Protein AF-A0A3N5ZX86-F1 (afdb_monomer)

Solvent-accessible surface area (backbone atoms only — not comparable to full-atom values): 5770 Å² total; per-residue (Å²): 136,79,82,59,66,66,60,50,52,55,55,63,56,44,26,65,75,67,64,26,41,78,76,46,76,50,85,40,101,46,11,29,35,36,32,34,26,35,82,96,43,70,58,44,20,36,45,34,32,34,24,65,89,76,75,44,76,42,75,55,76,56,82,93,72,88,44,89,48,38,41,36,79,84,49,47,65,57,52,38,58,77,68,43,46,62,61,45,13,58,46,32,85,76,64,72,84,85,130

Mean predicted aligned error: 5.3 Å

Nearest PDB structures (foldseek):
  6fhp-assembly2_B  TM=5.848E-01  e=2.079E+00  Streptomyces mobaraensis
  2xgn-assembly2_B  TM=4.724E-01  e=1.437E+00  Streptomyces clavuligerus
  2xft-assembly1_A  TM=4.697E-01  e=1.955E+00  Streptomyces clavuligerus
  2xft-assembly2_B  TM=4.700E-01  e=2.211E+00  Streptomyces clavuligerus
  2zf4-assembly3_F  TM=4.083E-01  e=9.107E+00  Chromobacterium violaceum

Radius of gyration: 12.87 Å; Cα contacts (8 Å, |Δi|>4): 154; chains: 1; bounding box: 31×28×38 Å

pLDDT: mean 86.69, std 11.05, range [41.19, 96.75]

Secondary structure (DSSP, 8-state):
----HHHHHHHHHHHHHTT-EEEEEEEETTEEEEEEE-TT-TT-BEEEEEETTTTEEEEPP-TTS--SS-B-TTTHHHHHHHTTHHHHHHSGGG-----

Sequence (99 aa):
MGRDTATDRIVFGFAPYAEARIAKWVQFPRGVLLFLMVPGDAESGCFYVLDRARGIFYMLDIPEDGRWGGYRLDECDGLTQAFALKQMAEKPRRLRAMA

Structure (mmCIF, N/CA/C/O backbone):
data_AF-A0A3N5ZX86-F1
#
_entry.id   AF-A0A3N5ZX86-F1
#
loop_
_atom_site.group_PDB
_atom_site.id
_atom_site.type_symbol
_atom_site.label_atom_id
_atom_site.label_alt_id
_atom_site.label_comp_id
_atom_site.label_asym_id
_atom_site.label_entity_id
_atom_site.label_seq_id
_atom_site.pdbx_PDB_ins_code
_atom_site.Cartn_x
_atom_site.Cartn_y
_atom_site.Cartn_z
_atom_site.occupancy
_atom_site.B_iso_or_equiv
_atom_site.auth_seq_id
_atom_site.auth_comp_id
_atom_site.auth_asym_id
_atom_site.auth_atom_id
_atom_site.pdbx_PDB_model_num
ATOM 1 N N . MET A 1 1 ? 6.542 1.733 21.480 1.00 41.19 1 MET A N 1
ATOM 2 C CA . MET A 1 1 ? 5.711 1.578 20.267 1.00 41.19 1 MET A CA 1
ATOM 3 C C . MET A 1 1 ? 5.557 0.082 20.028 1.00 41.19 1 MET A C 1
ATOM 5 O O . MET A 1 1 ? 6.508 -0.555 19.601 1.00 41.19 1 MET A O 1
ATOM 9 N N . GLY A 1 2 ? 4.458 -0.509 20.505 1.00 49.78 2 GLY A N 1
ATOM 10 C CA . GLY A 1 2 ? 4.262 -1.962 20.462 1.00 49.78 2 GLY A CA 1
ATOM 11 C C . GLY A 1 2 ? 3.980 -2.426 19.036 1.00 49.78 2 GLY A C 1
ATOM 12 O O . GLY A 1 2 ? 3.196 -1.785 18.342 1.00 49.78 2 GLY A O 1
ATOM 13 N N . ARG A 1 3 ? 4.633 -3.507 18.595 1.00 58.50 3 ARG A N 1
ATOM 14 C CA . ARG A 1 3 ? 4.284 -4.205 17.349 1.00 58.50 3 ARG A CA 1
ATOM 15 C C . ARG A 1 3 ? 2.810 -4.612 17.419 1.00 58.50 3 ARG A C 1
ATOM 17 O O . ARG A 1 3 ? 2.425 -5.326 18.343 1.00 58.50 3 ARG A O 1
ATOM 24 N N . ASP A 1 4 ? 2.002 -4.149 16.473 1.00 70.38 4 ASP A N 1
ATOM 25 C CA . ASP A 1 4 ? 0.606 -4.563 16.337 1.00 70.38 4 ASP A CA 1
ATOM 26 C C . ASP A 1 4 ? 0.557 -5.934 15.649 1.00 70.38 4 ASP A C 1
ATOM 28 O O . ASP A 1 4 ? 0.426 -6.058 14.433 1.00 70.38 4 ASP A O 1
ATOM 32 N N . THR A 1 5 ? 0.699 -6.985 16.455 1.00 73.69 5 THR A N 1
ATOM 33 C CA . THR A 1 5 ? 0.775 -8.378 15.996 1.00 73.69 5 THR A CA 1
ATOM 34 C C . THR A 1 5 ? -0.488 -8.856 15.277 1.00 73.69 5 THR A C 1
ATOM 36 O O . THR A 1 5 ? -0.416 -9.811 14.501 1.00 73.69 5 THR A O 1
ATOM 39 N N . ALA A 1 6 ? -1.638 -8.215 15.503 1.00 73.88 6 ALA A N 1
ATOM 40 C CA . ALA A 1 6 ? -2.874 -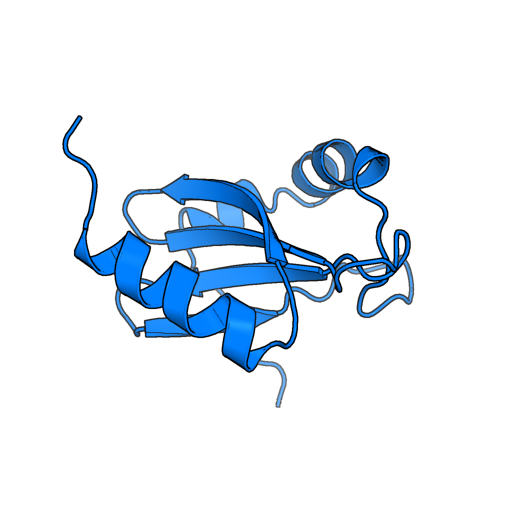8.523 14.793 1.00 73.88 6 ALA A CA 1
ATOM 41 C C . ALA A 1 6 ? -2.849 -7.949 13.370 1.00 73.88 6 ALA A C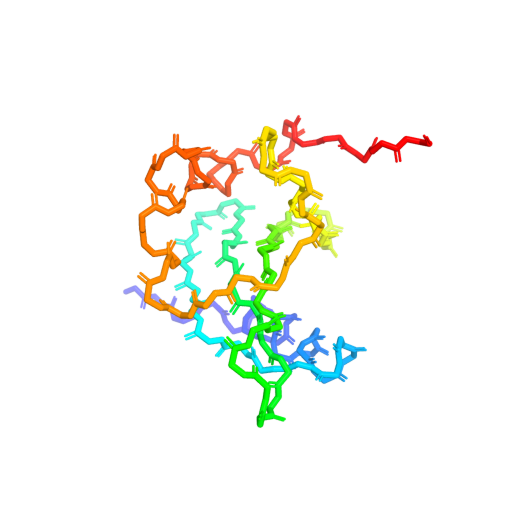 1
ATOM 43 O O . ALA A 1 6 ? -3.161 -8.667 12.418 1.00 73.88 6 ALA A O 1
ATOM 44 N N . THR A 1 7 ? -2.411 -6.695 13.213 1.00 73.75 7 THR A N 1
ATOM 45 C CA . THR A 1 7 ? -2.202 -6.097 11.887 1.00 73.75 7 THR A CA 1
ATOM 46 C C . THR A 1 7 ? -1.182 -6.892 11.080 1.00 73.75 7 THR A C 1
ATOM 48 O O . THR A 1 7 ? -1.441 -7.195 9.916 1.00 73.75 7 THR A O 1
ATOM 51 N N . ASP A 1 8 ? -0.056 -7.262 11.693 1.00 77.88 8 ASP A N 1
ATOM 52 C CA . ASP A 1 8 ? 0.994 -8.031 11.025 1.00 77.88 8 ASP A CA 1
ATOM 53 C C . ASP A 1 8 ? 0.417 -9.332 10.440 1.00 77.88 8 ASP A C 1
ATOM 55 O O . ASP A 1 8 ? 0.621 -9.625 9.266 1.00 77.88 8 ASP A O 1
ATOM 59 N N . ARG A 1 9 ? -0.391 -10.078 11.208 1.00 78.69 9 ARG A N 1
ATOM 60 C CA . ARG A 1 9 ? -1.030 -11.317 10.725 1.00 78.69 9 ARG A CA 1
ATOM 61 C C . ARG A 1 9 ? -1.939 -11.095 9.519 1.00 78.69 9 ARG A C 1
ATOM 63 O O . ARG A 1 9 ? -1.898 -11.889 8.586 1.00 78.69 9 ARG A O 1
ATOM 70 N N . ILE A 1 10 ? -2.748 -10.038 9.532 1.00 78.62 10 ILE A N 1
ATOM 71 C CA . ILE A 1 10 ? -3.676 -9.728 8.434 1.00 78.62 10 ILE A CA 1
ATOM 72 C C . ILE A 1 10 ? -2.895 -9.344 7.173 1.00 78.62 10 ILE A C 1
ATOM 74 O O . ILE A 1 10 ? -3.167 -9.845 6.086 1.00 78.62 10 ILE A O 1
ATOM 78 N N . VAL A 1 11 ? -1.885 -8.489 7.327 1.00 77.25 11 VAL A N 1
ATOM 79 C CA . VAL A 1 11 ? -1.048 -8.008 6.226 1.00 77.25 11 VAL A CA 1
ATOM 80 C C . VAL A 1 11 ? -0.212 -9.144 5.622 1.00 77.25 11 VAL A C 1
ATOM 82 O O . VAL A 1 11 ? -0.196 -9.310 4.403 1.00 77.25 11 VAL A O 1
ATOM 85 N N . PHE A 1 12 ? 0.429 -9.972 6.452 1.00 78.00 12 PHE A N 1
ATOM 86 C CA . PHE A 1 12 ? 1.222 -11.110 5.980 1.00 78.00 12 PHE A CA 1
ATOM 87 C C . PHE A 1 12 ? 0.373 -12.270 5.455 1.00 78.00 12 PHE A C 1
ATOM 89 O O . PHE A 1 12 ? 0.861 -13.028 4.626 1.00 78.00 12 PHE A O 1
ATOM 96 N N . GLY A 1 13 ? -0.883 -12.406 5.888 1.00 79.94 13 GLY A N 1
ATOM 97 C CA . GLY A 1 13 ? -1.827 -13.357 5.295 1.00 79.94 13 GLY A CA 1
ATOM 98 C C . GLY A 1 13 ? -2.326 -12.920 3.915 1.00 79.94 13 GLY A C 1
ATOM 99 O O . GLY A 1 13 ? -2.582 -13.762 3.059 1.00 79.94 13 GLY A O 1
ATOM 100 N N . PHE A 1 14 ? -2.428 -11.609 3.677 1.00 79.88 14 PHE A N 1
ATOM 101 C CA . PHE A 1 14 ? -2.928 -11.069 2.414 1.00 79.88 14 PHE A CA 1
ATOM 102 C C . PHE A 1 14 ? -1.926 -11.186 1.260 1.00 79.88 14 PHE A C 1
ATOM 104 O O . PHE A 1 14 ? -2.318 -11.511 0.145 1.00 79.88 14 PHE A O 1
ATOM 111 N N . ALA A 1 15 ? -0.634 -10.959 1.511 1.00 80.12 15 ALA A N 1
ATOM 112 C CA . ALA A 1 15 ? 0.385 -10.995 0.457 1.00 80.12 15 ALA A CA 1
ATOM 113 C C . ALA A 1 15 ? 0.423 -12.327 -0.333 1.00 80.12 15 ALA A C 1
ATOM 115 O O . ALA A 1 15 ? 0.312 -12.277 -1.557 1.00 80.12 15 ALA A O 1
ATOM 116 N N . PRO A 1 16 ? 0.480 -13.509 0.317 1.00 78.50 16 PRO A N 1
ATOM 117 C CA . PRO A 1 16 ? 0.417 -14.795 -0.378 1.00 78.50 16 PRO A CA 1
ATOM 118 C C . PRO A 1 16 ? -0.893 -15.014 -1.140 1.00 78.50 16 PRO A C 1
ATOM 120 O O . PRO A 1 16 ? -0.868 -15.599 -2.215 1.00 78.50 16 PRO A O 1
ATOM 123 N N . TYR A 1 17 ? -2.025 -14.534 -0.609 1.00 78.38 17 TYR A N 1
ATOM 124 C CA . TYR A 1 17 ? -3.319 -14.603 -1.297 1.00 78.38 17 TYR A CA 1
ATOM 125 C C . TYR A 1 17 ? -3.330 -13.770 -2.587 1.00 78.38 17 TYR A C 1
ATOM 127 O O . TYR A 1 17 ? -3.934 -14.170 -3.574 1.00 78.38 17 TYR A O 1
ATOM 135 N N . ALA A 1 18 ? -2.637 -12.631 -2.589 1.00 78.00 18 ALA A N 1
ATOM 136 C CA . ALA A 1 18 ? -2.477 -11.770 -3.756 1.00 78.00 18 ALA A CA 1
ATOM 137 C C . ALA A 1 18 ? -1.323 -12.201 -4.687 1.00 78.00 18 ALA A C 1
ATOM 139 O O . ALA A 1 18 ? -0.950 -11.427 -5.564 1.00 78.00 18 ALA A O 1
ATOM 140 N N . GLU A 1 19 ? -0.713 -13.375 -4.458 1.00 84.56 19 GLU A N 1
ATOM 141 C CA . GLU A 1 19 ? 0.486 -13.861 -5.167 1.00 84.56 19 GLU A CA 1
ATOM 142 C C . GLU A 1 19 ? 1.638 -12.831 -5.203 1.00 84.56 19 GLU A C 1
ATOM 144 O O . GLU A 1 19 ? 2.469 -12.795 -6.111 1.00 84.56 19 GLU A O 1
ATOM 149 N N . ALA A 1 20 ? 1.710 -11.981 -4.176 1.00 89.81 20 ALA A N 1
ATOM 150 C CA . ALA A 1 20 ? 2.594 -10.827 -4.123 1.00 89.81 20 ALA A CA 1
ATOM 151 C C . ALA A 1 20 ? 3.425 -10.792 -2.831 1.00 89.81 20 ALA A C 1
ATOM 153 O O . ALA A 1 20 ? 3.132 -11.438 -1.826 1.00 89.81 20 ALA A O 1
ATOM 154 N N . ARG A 1 21 ? 4.483 -9.977 -2.833 1.00 91.75 21 ARG A N 1
ATOM 155 C CA . ARG A 1 21 ? 5.256 -9.601 -1.643 1.00 91.75 21 ARG A CA 1
ATOM 156 C C . ARG A 1 21 ? 4.954 -8.162 -1.245 1.00 91.75 21 ARG A C 1
ATOM 158 O O . ARG A 1 21 ? 4.760 -7.301 -2.100 1.00 91.75 21 ARG A O 1
ATOM 165 N N . ILE A 1 22 ? 5.008 -7.876 0.053 1.00 93.12 22 ILE A N 1
ATOM 166 C CA . ILE A 1 22 ? 4.961 -6.499 0.561 1.00 93.12 22 ILE A CA 1
ATOM 167 C C . ILE A 1 22 ? 6.315 -5.849 0.285 1.00 93.12 22 ILE A C 1
ATOM 169 O O . ILE A 1 22 ? 7.314 -6.192 0.916 1.00 93.12 22 ILE A O 1
ATOM 173 N N . ALA A 1 23 ? 6.357 -4.926 -0.671 1.00 94.06 23 ALA A N 1
ATOM 174 C CA . ALA A 1 23 ? 7.568 -4.192 -1.014 1.00 94.06 23 ALA A CA 1
ATOM 175 C C . ALA A 1 23 ? 7.759 -2.962 -0.113 1.00 94.06 23 ALA A C 1
ATOM 177 O O . ALA A 1 23 ? 8.882 -2.682 0.305 1.00 94.06 23 ALA A O 1
ATOM 178 N N . LYS A 1 24 ? 6.670 -2.265 0.243 1.00 94.75 24 LYS A N 1
ATOM 179 C CA . LYS A 1 24 ? 6.654 -1.192 1.252 1.00 94.75 24 LYS A CA 1
ATOM 180 C C . LYS A 1 24 ? 5.342 -1.199 2.030 1.00 94.75 24 LYS A C 1
ATOM 182 O O . LYS A 1 24 ? 4.303 -1.616 1.520 1.00 94.75 24 LYS A O 1
ATOM 187 N N . TRP A 1 25 ? 5.385 -0.688 3.257 1.00 94.69 25 TRP A N 1
ATOM 188 C CA . TRP A 1 25 ? 4.182 -0.425 4.038 1.00 94.69 25 TRP A CA 1
ATOM 189 C C . TRP A 1 25 ? 4.374 0.698 5.049 1.00 94.69 25 TRP A C 1
ATOM 191 O O . TRP A 1 25 ? 5.479 0.934 5.539 1.00 94.69 25 TRP A O 1
ATOM 201 N N . VAL A 1 26 ? 3.278 1.382 5.368 1.00 93.62 26 VAL A N 1
ATOM 202 C CA . VAL A 1 26 ? 3.228 2.425 6.394 1.00 93.62 26 VAL A CA 1
ATOM 203 C C . VAL A 1 26 ? 1.986 2.206 7.245 1.00 93.62 26 VAL A C 1
ATOM 205 O O . VAL A 1 26 ? 0.874 2.088 6.728 1.00 93.62 26 VAL A O 1
ATOM 208 N N . GLN A 1 27 ? 2.179 2.151 8.560 1.00 94.31 27 GLN A N 1
ATOM 209 C CA . GLN A 1 27 ? 1.102 1.913 9.512 1.00 94.31 27 GLN A CA 1
ATOM 210 C C . GLN A 1 27 ? 0.559 3.226 10.080 1.00 94.31 27 GLN A C 1
ATOM 212 O O . GLN A 1 27 ? 1.318 4.079 10.536 1.00 94.31 27 GLN A O 1
ATOM 217 N N . PHE A 1 28 ? -0.766 3.333 10.130 1.00 93.94 28 PHE A N 1
ATOM 218 C CA . PHE A 1 28 ? -1.506 4.410 10.780 1.00 93.94 28 PHE A CA 1
ATOM 219 C C . PHE A 1 28 ? -2.479 3.818 11.801 1.00 93.94 28 PHE A C 1
ATOM 221 O O . PHE A 1 28 ? -2.879 2.665 11.659 1.00 93.94 28 PHE A O 1
ATOM 228 N N . PRO A 1 29 ? -2.946 4.579 12.809 1.00 93.56 29 PRO A N 1
ATOM 229 C CA . PRO A 1 29 ? -3.841 4.035 13.832 1.00 93.56 29 PRO A CA 1
ATOM 230 C C . PRO A 1 29 ? -5.088 3.332 13.272 1.00 93.56 29 PRO A C 1
ATOM 232 O O . PRO A 1 29 ? -5.524 2.326 13.824 1.00 93.56 29 PRO A O 1
ATOM 235 N N . ARG A 1 30 ? -5.650 3.839 12.165 1.00 93.44 30 ARG A N 1
ATOM 236 C CA . ARG A 1 30 ? -6.894 3.327 11.566 1.00 93.44 30 ARG A CA 1
ATOM 237 C C . ARG A 1 30 ? -6.693 2.439 10.340 1.00 93.44 30 ARG A C 1
ATOM 239 O O . ARG A 1 30 ? -7.646 1.780 9.935 1.00 93.44 30 ARG A O 1
ATOM 246 N N . GLY A 1 31 ? -5.500 2.410 9.756 1.00 95.19 31 GLY A N 1
ATOM 247 C CA . GLY A 1 31 ? -5.277 1.730 8.488 1.00 95.19 31 GLY A CA 1
ATOM 248 C C . GLY A 1 31 ? -3.812 1.492 8.168 1.00 95.19 31 GLY A C 1
ATOM 249 O O . GLY A 1 31 ? -2.917 1.928 8.888 1.00 95.19 31 GLY A O 1
ATOM 250 N N . VAL A 1 32 ? -3.568 0.772 7.081 1.00 95.69 32 VAL A N 1
ATOM 251 C CA . VAL A 1 32 ? -2.216 0.480 6.592 1.00 95.69 32 VAL A CA 1
ATOM 252 C C . VAL A 1 32 ? -2.169 0.779 5.107 1.00 95.69 32 VAL A C 1
ATOM 254 O O . VAL A 1 32 ? -3.012 0.276 4.371 1.00 95.69 32 VAL A O 1
ATOM 257 N N . LEU A 1 33 ? -1.195 1.582 4.681 1.00 96.75 33 LEU A N 1
ATOM 258 C CA . LEU A 1 33 ? -0.853 1.728 3.269 1.00 96.75 33 LEU A CA 1
ATOM 259 C C . LEU A 1 33 ? 0.150 0.636 2.906 1.00 96.75 33 LEU A C 1
ATOM 261 O O . LEU A 1 3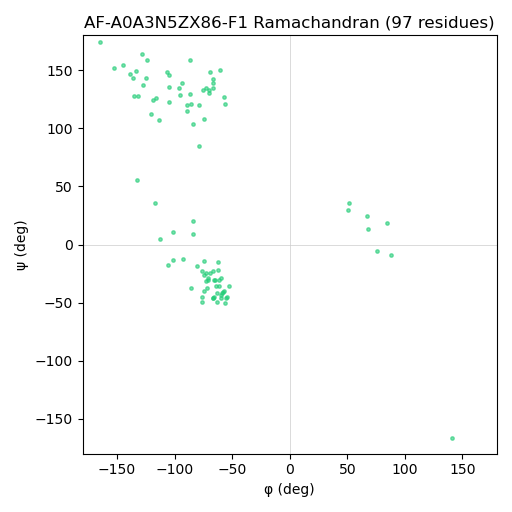3 ? 1.158 0.478 3.596 1.00 96.75 33 LEU A O 1
ATOM 265 N N . LEU A 1 34 ? -0.118 -0.088 1.829 1.00 96.06 34 LEU A N 1
ATOM 266 C CA . LEU A 1 34 ? 0.699 -1.182 1.325 1.00 96.06 34 LEU A CA 1
ATOM 267 C C . LEU A 1 34 ? 1.068 -0.914 -0.129 1.00 96.06 34 LEU A C 1
ATOM 269 O O . LEU A 1 34 ? 0.246 -0.431 -0.903 1.00 96.06 34 LEU A O 1
ATOM 273 N N . PHE A 1 35 ? 2.287 -1.291 -0.487 1.00 96.12 35 PHE A N 1
ATOM 274 C CA . PHE A 1 35 ? 2.733 -1.422 -1.864 1.00 96.12 35 PHE A CA 1
ATOM 275 C C . PHE A 1 35 ? 3.168 -2.871 -2.076 1.00 96.12 35 PHE A C 1
ATOM 277 O O . PHE A 1 35 ? 4.129 -3.333 -1.446 1.00 96.12 35 PHE A O 1
ATOM 284 N N . LEU A 1 36 ? 2.414 -3.598 -2.896 1.00 94.81 36 LEU A N 1
ATOM 285 C CA . LEU A 1 36 ? 2.631 -5.013 -3.184 1.00 94.81 36 LEU A CA 1
ATOM 286 C C . LEU A 1 36 ? 3.233 -5.179 -4.577 1.00 94.81 36 LEU A C 1
ATOM 288 O O . LEU A 1 36 ? 2.901 -4.408 -5.467 1.00 94.81 36 LEU A O 1
ATOM 292 N N . MET A 1 37 ? 4.096 -6.177 -4.760 1.00 95.06 37 MET A N 1
ATOM 293 C CA . MET A 1 37 ? 4.690 -6.524 -6.058 1.00 95.06 37 MET A CA 1
ATOM 294 C C . MET A 1 37 ? 4.735 -8.041 -6.237 1.00 95.06 37 MET A C 1
ATOM 296 O O . MET A 1 37 ? 4.991 -8.756 -5.267 1.00 95.06 37 MET A O 1
ATOM 300 N N . VAL A 1 38 ? 4.578 -8.537 -7.459 1.00 92.56 38 VAL A N 1
ATOM 301 C CA . VAL A 1 38 ? 4.821 -9.947 -7.791 1.00 92.56 38 VAL A CA 1
ATOM 302 C C . VAL A 1 38 ? 6.334 -10.227 -7.727 1.00 92.56 38 VAL A C 1
ATOM 304 O O . VAL A 1 38 ? 7.137 -9.461 -8.270 1.00 92.56 38 VAL A O 1
ATOM 307 N N . PRO A 1 39 ? 6.790 -11.284 -7.029 1.00 90.31 39 PRO A N 1
ATOM 308 C CA . PRO A 1 39 ? 8.204 -11.647 -7.009 1.00 90.31 39 PRO A CA 1
ATOM 309 C C . PRO A 1 39 ? 8.755 -11.899 -8.420 1.00 90.31 39 PRO A C 1
ATOM 311 O O . PRO A 1 39 ? 8.225 -12.716 -9.161 1.00 90.31 39 PRO A O 1
ATOM 314 N N . GLY A 1 40 ? 9.848 -11.219 -8.774 1.00 91.25 40 GLY A N 1
ATOM 315 C CA . GLY A 1 40 ? 10.482 -11.346 -10.092 1.00 91.25 40 GLY A CA 1
ATOM 316 C C . GLY A 1 40 ? 9.935 -10.402 -11.167 1.00 91.25 40 GLY A C 1
ATOM 317 O O . GLY A 1 40 ? 10.575 -10.270 -12.205 1.00 91.25 40 GLY A O 1
ATOM 318 N N . ASP A 1 41 ? 8.838 -9.691 -10.902 1.00 93.00 41 ASP A N 1
ATOM 319 C CA . ASP A 1 41 ? 8.267 -8.705 -11.820 1.00 93.00 41 ASP A CA 1
ATOM 320 C C . ASP A 1 41 ? 8.387 -7.290 -11.232 1.00 93.00 41 ASP A C 1
ATOM 322 O O . ASP A 1 41 ? 7.705 -6.918 -10.273 1.00 93.00 41 ASP A O 1
ATOM 326 N N . ALA A 1 42 ? 9.301 -6.496 -11.792 1.00 91.94 42 ALA A N 1
ATOM 327 C CA . ALA A 1 42 ? 9.589 -5.142 -11.326 1.00 91.94 42 ALA A CA 1
ATOM 328 C C . ALA A 1 42 ? 8.504 -4.115 -11.697 1.00 91.94 42 ALA A C 1
ATOM 330 O O . ALA A 1 42 ? 8.494 -3.030 -11.115 1.00 91.94 42 ALA A O 1
ATOM 331 N N . GLU A 1 43 ? 7.601 -4.452 -12.617 1.00 92.50 43 GLU A N 1
ATOM 332 C CA . GLU A 1 43 ? 6.561 -3.571 -13.160 1.00 92.50 43 GLU A CA 1
ATOM 333 C C . GLU A 1 43 ? 5.170 -4.113 -12.822 1.00 92.50 43 GLU A C 1
ATOM 335 O O . GLU A 1 43 ? 4.231 -3.991 -13.600 1.00 92.50 43 GLU A O 1
ATOM 340 N N . SER A 1 44 ? 5.045 -4.712 -11.634 1.00 92.62 44 SER A N 1
ATOM 341 C CA . SER A 1 44 ? 3.816 -5.320 -11.105 1.00 92.62 44 SER A CA 1
ATOM 342 C C . SER A 1 44 ? 3.238 -4.584 -9.893 1.00 92.62 44 SER A C 1
ATOM 344 O O . SER A 1 44 ? 2.301 -5.065 -9.257 1.00 92.62 44 SER A O 1
ATOM 346 N N . GLY A 1 45 ? 3.818 -3.444 -9.509 1.0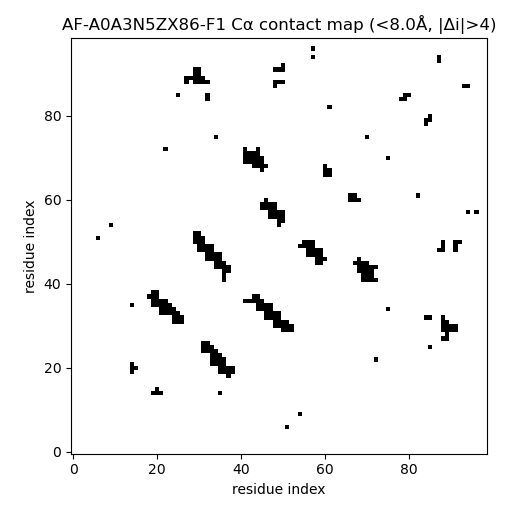0 94.69 45 GLY A N 1
ATOM 347 C CA . GLY A 1 45 ? 3.491 -2.795 -8.248 1.00 94.69 45 GLY A CA 1
ATOM 348 C C . GLY A 1 45 ? 2.064 -2.264 -8.184 1.00 94.69 45 GLY A C 1
ATOM 349 O O . GLY A 1 45 ? 1.611 -1.580 -9.100 1.00 94.69 45 GLY A O 1
ATOM 350 N N . CYS A 1 46 ? 1.385 -2.523 -7.067 1.00 94.31 46 CYS A N 1
ATOM 351 C CA . CYS A 1 46 ? 0.026 -2.058 -6.795 1.00 94.31 46 CYS A CA 1
ATOM 352 C C . CYS A 1 46 ? -0.106 -1.518 -5.367 1.00 94.31 46 CYS A C 1
ATOM 354 O O . CYS A 1 46 ? 0.468 -2.063 -4.417 1.00 94.31 46 CYS A O 1
ATOM 356 N N . PHE A 1 47 ? -0.911 -0.466 -5.204 1.00 94.69 47 PHE A N 1
ATOM 357 C CA . PHE A 1 47 ? -1.201 0.125 -3.901 1.00 94.69 47 PHE A CA 1
ATOM 358 C C . PHE A 1 47 ? -2.474 -0.443 -3.287 1.00 94.69 47 PHE A C 1
ATOM 360 O O . PHE A 1 47 ? -3.497 -0.589 -3.954 1.00 94.69 47 PHE A O 1
ATOM 367 N N . TYR A 1 48 ? -2.422 -0.688 -1.980 1.00 94.75 48 TYR A N 1
ATOM 368 C CA . TYR A 1 48 ? -3.571 -1.122 -1.198 1.00 94.75 48 TYR A CA 1
ATOM 369 C C . TYR A 1 48 ? -3.696 -0.328 0.098 1.00 94.75 48 TYR A C 1
ATOM 371 O O . TYR A 1 48 ? -2.699 0.066 0.707 1.00 94.75 48 TYR A O 1
ATOM 379 N N . VAL A 1 49 ? -4.930 -0.158 0.566 1.00 95.44 49 VAL A N 1
ATOM 380 C CA . VAL A 1 49 ? -5.234 0.331 1.912 1.00 95.44 49 VAL A CA 1
ATOM 381 C C . VAL A 1 49 ? -6.020 -0.719 2.676 1.00 95.44 49 VAL A C 1
ATOM 383 O O . VAL A 1 49 ? -7.102 -1.120 2.258 1.00 95.44 49 VAL A O 1
ATOM 386 N N . LEU A 1 50 ? -5.505 -1.116 3.837 1.00 94.62 50 LEU A N 1
ATOM 387 C CA . LEU A 1 50 ? -6.258 -1.885 4.823 1.00 94.62 50 LEU A CA 1
ATOM 388 C C . LEU A 1 50 ? -7.052 -0.931 5.722 1.00 94.62 50 LEU A C 1
ATOM 390 O O . LEU A 1 50 ? -6.457 -0.117 6.430 1.00 94.62 50 LEU A O 1
ATOM 394 N N . ASP A 1 51 ? -8.379 -1.067 5.758 1.00 93.50 51 ASP A N 1
ATOM 395 C CA . ASP A 1 51 ? -9.214 -0.518 6.834 1.00 93.50 51 ASP A CA 1
ATOM 396 C C . ASP A 1 51 ? -9.220 -1.500 8.009 1.00 93.50 51 ASP A C 1
ATOM 398 O O . ASP A 1 51 ? -9.924 -2.512 7.980 1.00 93.50 51 ASP A O 1
ATOM 402 N N . ARG A 1 52 ? -8.463 -1.193 9.070 1.00 90.38 52 ARG A N 1
ATOM 403 C CA . ARG A 1 52 ? -8.344 -2.072 10.248 1.00 90.38 52 ARG A CA 1
ATOM 404 C C . ARG A 1 52 ? -9.673 -2.303 10.954 1.00 90.38 52 ARG A C 1
ATOM 406 O O . ARG A 1 52 ? -9.865 -3.353 11.551 1.00 90.38 52 ARG A O 1
ATOM 413 N N . ALA A 1 53 ? -10.584 -1.331 10.907 1.00 89.50 53 ALA A N 1
ATOM 414 C CA . ALA A 1 53 ? -11.863 -1.459 11.593 1.00 89.50 53 ALA A CA 1
ATOM 415 C C . ALA A 1 53 ? -12.815 -2.420 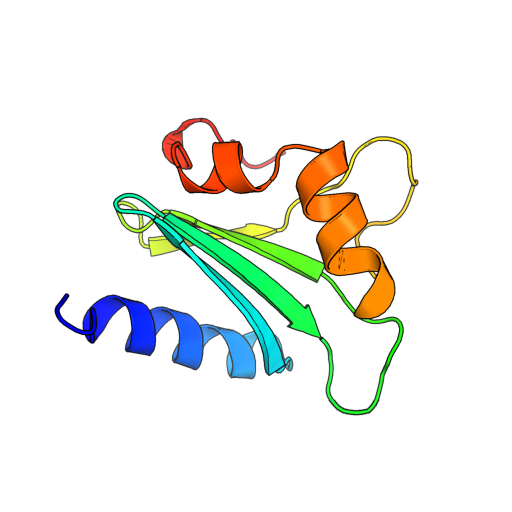10.875 1.00 89.50 53 ALA A C 1
ATOM 417 O O . ALA A 1 53 ? -13.710 -2.965 11.513 1.00 89.50 53 ALA A O 1
ATOM 418 N N . ARG A 1 54 ? -12.650 -2.590 9.558 1.00 88.38 54 ARG A N 1
ATOM 419 C CA . ARG A 1 54 ? -13.484 -3.478 8.737 1.00 88.38 54 ARG A CA 1
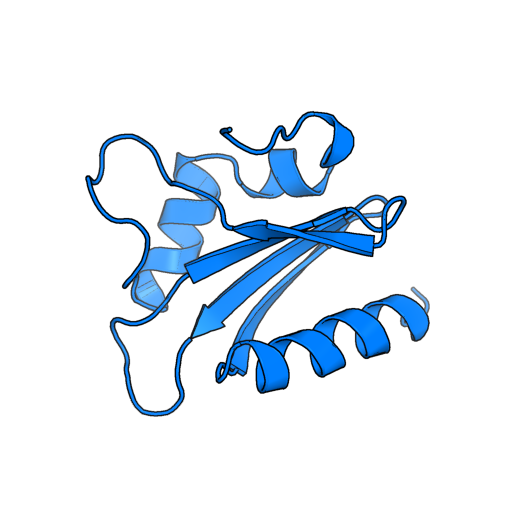ATOM 420 C C . ARG A 1 54 ? -12.772 -4.769 8.333 1.00 88.38 54 ARG A C 1
ATOM 422 O O . ARG A 1 54 ? -13.444 -5.704 7.922 1.00 88.38 54 ARG A O 1
ATOM 429 N N . GLY A 1 55 ? -11.442 -4.816 8.421 1.00 89.00 55 GLY A N 1
ATOM 430 C CA . GLY A 1 55 ? -10.639 -5.921 7.893 1.00 89.00 55 GLY A CA 1
ATOM 431 C C . GLY A 1 55 ? -10.674 -6.012 6.363 1.00 89.00 55 GLY A C 1
ATOM 432 O O . GLY A 1 55 ? -10.483 -7.093 5.820 1.00 89.00 55 GLY A O 1
ATOM 433 N N . ILE A 1 56 ? -10.956 -4.901 5.672 1.00 89.75 56 ILE A N 1
ATOM 434 C CA . ILE A 1 56 ? -11.113 -4.850 4.210 1.00 89.75 56 ILE A CA 1
ATOM 435 C C . ILE A 1 56 ? -9.879 -4.207 3.587 1.00 89.75 56 ILE A C 1
ATOM 437 O O . ILE A 1 56 ? -9.428 -3.154 4.047 1.00 89.75 56 ILE A O 1
ATOM 441 N N . PHE A 1 57 ? -9.383 -4.816 2.512 1.00 91.88 57 PHE A N 1
ATOM 442 C CA . PHE A 1 57 ? -8.371 -4.235 1.640 1.00 91.88 57 PHE A CA 1
ATOM 443 C C . PHE A 1 57 ? -9.040 -3.554 0.448 1.00 91.88 57 PHE A C 1
ATOM 445 O O . PHE A 1 57 ? -9.852 -4.163 -0.244 1.00 91.88 57 PHE A O 1
ATOM 452 N N . TYR A 1 58 ? -8.672 -2.303 0.199 1.00 92.12 58 TYR A N 1
ATOM 453 C CA . TYR A 1 58 ? -9.017 -1.582 -1.021 1.00 92.12 58 TYR A CA 1
ATOM 454 C C . TYR A 1 58 ? -7.772 -1.506 -1.892 1.00 92.12 58 TYR A C 1
ATOM 456 O O . TYR A 1 58 ? -6.756 -0.981 -1.438 1.00 92.12 58 TYR A O 1
ATOM 464 N N . MET A 1 59 ? -7.848 -2.011 -3.120 1.00 91.31 59 MET A N 1
ATOM 465 C CA . MET A 1 59 ? -6.873 -1.659 -4.150 1.00 91.31 59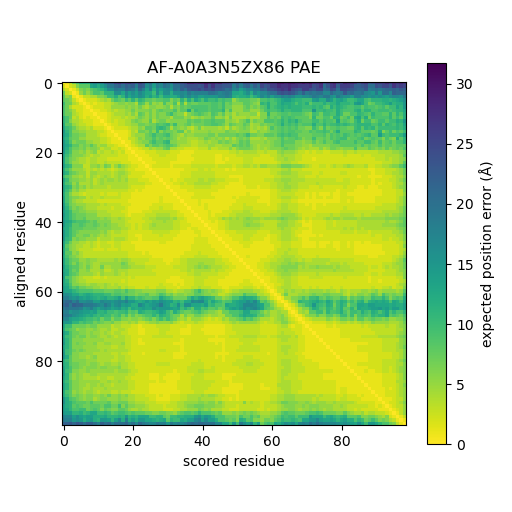 MET A CA 1
ATOM 466 C C . MET A 1 59 ? -7.112 -0.200 -4.538 1.00 91.31 59 MET A C 1
ATOM 468 O O . MET A 1 59 ? -8.263 0.205 -4.710 1.00 91.31 59 MET A O 1
ATOM 472 N N . LEU A 1 60 ? -6.051 0.598 -4.606 1.00 89.88 60 LEU A N 1
ATOM 473 C CA . LEU A 1 60 ? -6.168 1.995 -5.001 1.00 89.88 60 LEU A CA 1
ATOM 474 C C . LEU A 1 60 ? -6.027 2.105 -6.514 1.00 89.88 60 LEU A C 1
ATOM 476 O O . LEU A 1 60 ? -4.988 1.745 -7.063 1.00 89.88 60 LEU A O 1
ATOM 480 N N . ASP A 1 61 ? -7.067 2.631 -7.148 1.00 83.69 61 ASP A N 1
ATOM 481 C CA . ASP A 1 61 ? -6.992 3.164 -8.502 1.00 83.69 61 ASP A CA 1
ATOM 482 C C . ASP A 1 61 ? -6.368 4.563 -8.420 1.00 83.69 61 ASP A C 1
ATOM 484 O O . ASP A 1 61 ? -6.864 5.419 -7.677 1.00 83.69 61 ASP A O 1
ATOM 488 N N . ILE A 1 62 ? -5.233 4.762 -9.090 1.00 81.81 62 ILE A N 1
ATOM 489 C CA . ILE A 1 62 ? -4.561 6.059 -9.138 1.00 81.81 62 ILE A CA 1
ATOM 490 C C . ILE A 1 62 ? -5.138 6.803 -10.345 1.00 81.81 62 ILE A C 1
ATOM 492 O O . ILE A 1 62 ? -4.963 6.362 -11.477 1.00 81.81 62 ILE A O 1
ATOM 496 N N . PRO A 1 63 ? -5.856 7.920 -10.137 1.00 70.62 63 PRO A N 1
ATOM 497 C CA . PRO A 1 63 ? -6.452 8.642 -11.249 1.00 70.62 63 PRO A CA 1
ATOM 498 C C . PRO A 1 63 ? -5.384 9.139 -12.231 1.00 70.62 63 PRO A C 1
ATOM 500 O O . PRO A 1 63 ? -4.286 9.511 -11.828 1.00 70.62 63 PRO A O 1
ATOM 503 N N . GLU A 1 64 ? -5.765 9.244 -13.505 1.00 64.88 64 GLU A N 1
ATOM 504 C CA . GLU A 1 64 ? -5.037 9.978 -14.558 1.00 64.88 64 GLU A CA 1
ATOM 505 C C . GLU A 1 64 ? -3.775 9.318 -15.136 1.00 64.88 64 GLU A C 1
ATOM 507 O O . GLU A 1 64 ? -3.264 9.816 -16.139 1.00 64.88 64 GLU A O 1
ATOM 512 N N . ASP A 1 65 ? -3.312 8.178 -14.620 1.00 68.62 65 ASP A N 1
ATOM 513 C CA . ASP A 1 65 ? -2.239 7.411 -15.278 1.00 68.62 65 ASP A CA 1
ATOM 514 C C . ASP A 1 65 ? -2.754 6.316 -16.229 1.00 68.62 65 ASP A C 1
ATOM 516 O O . ASP A 1 65 ? -1.992 5.795 -17.046 1.00 68.62 65 ASP A O 1
ATOM 520 N N . GLY A 1 66 ? -4.054 5.999 -16.173 1.00 67.75 66 GLY A N 1
ATOM 521 C CA . GLY A 1 66 ? -4.684 4.958 -16.989 1.00 67.75 66 GLY A CA 1
ATOM 522 C C . GLY A 1 66 ? -4.235 3.538 -16.627 1.00 67.75 66 GLY A C 1
ATOM 523 O O . GLY A 1 66 ? -4.488 2.604 -17.393 1.00 67.75 66 GLY A O 1
ATOM 524 N N . ARG A 1 67 ? -3.561 3.365 -15.485 1.00 75.75 67 ARG A N 1
ATOM 525 C CA . ARG A 1 67 ? -2.952 2.118 -15.036 1.00 75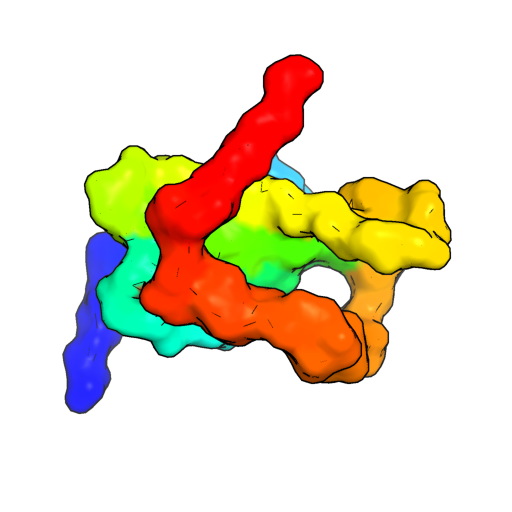.75 67 ARG A CA 1
ATOM 526 C C . ARG A 1 67 ? -3.623 1.650 -13.749 1.00 75.75 67 ARG A C 1
ATOM 528 O O . ARG A 1 67 ? -3.614 2.304 -12.718 1.00 75.75 67 ARG A O 1
ATOM 535 N N . TRP A 1 68 ? -4.096 0.411 -13.755 1.00 71.06 68 TRP A N 1
ATOM 536 C CA . TRP A 1 68 ? -4.632 -0.241 -12.553 1.00 71.06 68 TRP A CA 1
ATOM 537 C C . TRP A 1 68 ? -3.521 -0.877 -11.695 1.00 71.06 68 TRP A C 1
ATOM 539 O O . TRP A 1 68 ? -3.777 -1.790 -10.911 1.00 71.06 68 TRP A O 1
ATOM 549 N N . GLY A 1 69 ? -2.272 -0.432 -11.885 1.00 84.44 69 GLY A N 1
ATOM 550 C CA . GLY A 1 69 ? -1.075 -1.051 -11.333 1.00 84.44 69 GLY A CA 1
ATOM 551 C C . GLY A 1 69 ? 0.121 -1.053 -12.283 1.00 84.44 69 GLY A C 1
ATOM 552 O O . GLY A 1 69 ? 0.164 -0.387 -13.318 1.00 84.44 69 GLY A O 1
ATOM 553 N N . GLY A 1 70 ? 1.108 -1.856 -11.912 1.00 90.06 70 GLY A N 1
ATOM 554 C CA . GLY A 1 70 ? 2.353 -2.027 -12.643 1.00 90.06 70 GLY A CA 1
ATOM 555 C C . GLY A 1 70 ? 3.422 -0.978 -12.338 1.00 90.06 70 GLY A C 1
ATOM 556 O O . GLY A 1 70 ? 4.366 -0.773 -13.103 1.00 90.06 70 GLY A O 1
ATOM 557 N N . TYR A 1 71 ? 3.274 -0.292 -11.211 1.00 93.38 71 TYR A N 1
ATOM 558 C CA . TYR A 1 71 ? 4.241 0.694 -10.757 1.00 93.38 71 TYR A CA 1
ATOM 559 C C . TYR A 1 71 ? 5.540 0.022 -10.335 1.00 93.38 71 TYR A C 1
ATOM 561 O O . TYR A 1 71 ? 5.564 -1.083 -9.785 1.00 93.38 71 TYR A O 1
ATOM 569 N N . ARG A 1 72 ? 6.638 0.729 -10.534 1.00 94.31 72 ARG A N 1
ATOM 570 C CA . ARG A 1 72 ? 7.951 0.311 -10.077 1.00 94.31 72 ARG A CA 1
ATOM 571 C C . ARG A 1 72 ? 8.186 0.776 -8.645 1.00 94.31 72 ARG A C 1
ATOM 573 O O . ARG A 1 72 ? 7.559 1.701 -8.125 1.00 94.31 72 ARG A O 1
ATOM 580 N N . LEU A 1 73 ? 9.124 0.118 -7.969 1.00 95.44 73 LEU A N 1
ATOM 581 C CA . LEU A 1 73 ? 9.446 0.433 -6.576 1.00 95.44 73 LEU A CA 1
ATOM 582 C C . LEU A 1 73 ? 10.042 1.842 -6.396 1.00 95.44 73 LEU A C 1
ATOM 584 O O . LEU A 1 73 ? 9.849 2.454 -5.342 1.00 95.44 73 LEU A O 1
ATOM 588 N N . ASP A 1 74 ? 10.760 2.337 -7.404 1.00 96.00 74 ASP A N 1
ATOM 589 C CA . ASP A 1 74 ? 11.344 3.683 -7.450 1.00 96.00 74 ASP A CA 1
ATOM 590 C C . ASP A 1 74 ? 10.275 4.780 -7.628 1.00 96.00 74 ASP A C 1
ATOM 592 O O . ASP A 1 74 ? 10.427 5.870 -7.082 1.00 96.00 74 ASP A O 1
ATOM 596 N N . GLU A 1 75 ? 9.145 4.473 -8.270 1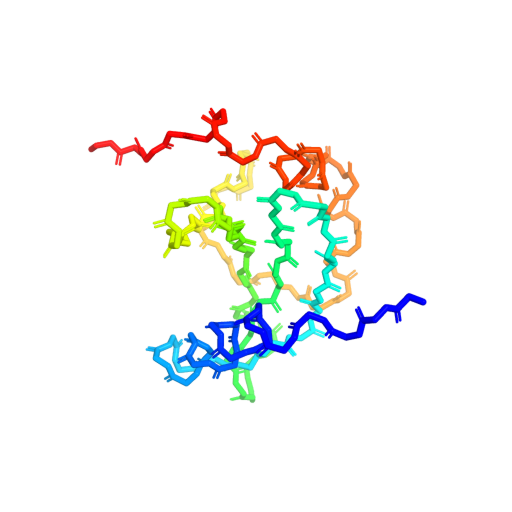.00 94.06 75 GLU A N 1
ATOM 597 C CA . GLU A 1 75 ? 7.991 5.378 -8.403 1.00 94.06 75 GLU A CA 1
ATOM 598 C C . GLU A 1 75 ? 7.159 5.484 -7.112 1.00 94.06 75 GLU A C 1
ATOM 600 O O . GLU A 1 75 ? 6.459 6.475 -6.888 1.00 94.06 75 GLU A O 1
ATOM 605 N N . CYS A 1 76 ? 7.244 4.480 -6.230 1.00 94.44 76 CYS A N 1
ATOM 606 C CA . CYS A 1 76 ? 6.338 4.325 -5.091 1.00 94.44 76 CYS A CA 1
ATOM 607 C C . CYS A 1 76 ? 6.267 5.562 -4.178 1.00 94.44 76 CYS A C 1
ATOM 609 O O . CYS A 1 76 ? 5.177 5.954 -3.753 1.00 94.44 76 CYS A O 1
ATOM 611 N N . ASP A 1 77 ? 7.407 6.168 -3.834 1.00 94.81 77 ASP A N 1
ATOM 612 C CA . ASP A 1 77 ? 7.422 7.310 -2.907 1.00 94.81 77 ASP A CA 1
ATOM 613 C C . ASP A 1 77 ? 6.850 8.572 -3.570 1.00 94.81 77 ASP A C 1
ATOM 615 O O . ASP A 1 77 ? 6.090 9.306 -2.932 1.00 94.81 77 ASP A O 1
ATOM 619 N N . GLY A 1 78 ? 7.143 8.767 -4.861 1.00 94.75 78 GLY A N 1
ATOM 620 C CA . GLY A 1 78 ? 6.605 9.860 -5.669 1.00 94.75 78 GLY A CA 1
ATOM 621 C C . GLY A 1 78 ? 5.086 9.777 -5.804 1.00 94.75 78 GLY A C 1
ATOM 622 O O . GLY A 1 78 ? 4.393 10.739 -5.480 1.00 94.75 78 GLY A O 1
ATOM 623 N N . LEU A 1 79 ? 4.556 8.605 -6.170 1.00 93.50 79 LEU A N 1
ATOM 624 C CA . LEU A 1 79 ? 3.111 8.361 -6.278 1.00 93.50 79 LEU A CA 1
ATOM 625 C C . LEU A 1 79 ? 2.405 8.509 -4.924 1.00 93.50 79 LEU A C 1
ATOM 627 O O . LEU A 1 79 ? 1.361 9.152 -4.816 1.00 93.50 79 LEU A O 1
ATOM 631 N N . THR A 1 80 ? 3.013 7.987 -3.853 1.00 94.00 80 THR A N 1
ATOM 632 C CA . THR A 1 80 ? 2.478 8.131 -2.491 1.00 94.00 80 THR A CA 1
ATOM 633 C C . THR A 1 80 ? 2.296 9.598 -2.101 1.00 94.00 80 THR A C 1
ATOM 635 O O . THR A 1 80 ? 1.315 9.942 -1.432 1.00 94.00 80 THR A O 1
ATOM 638 N N . GLN A 1 81 ? 3.243 10.457 -2.486 1.00 93.50 81 GLN A N 1
ATOM 639 C CA . GLN A 1 81 ? 3.184 11.887 -2.214 1.00 93.50 81 GLN A CA 1
ATOM 640 C C . GLN A 1 81 ? 2.203 12.608 -3.143 1.00 93.50 81 GLN A C 1
ATOM 642 O O . GLN A 1 81 ? 1.350 13.339 -2.643 1.00 93.50 81 GLN A O 1
ATOM 647 N N . ALA A 1 82 ? 2.304 12.382 -4.455 1.00 92.56 82 ALA A N 1
ATOM 648 C CA . ALA A 1 82 ? 1.509 13.061 -5.476 1.00 92.56 82 ALA A CA 1
ATOM 649 C C . ALA A 1 82 ? -0.001 12.878 -5.261 1.00 92.56 82 ALA A C 1
ATOM 651 O O . ALA A 1 82 ? -0.758 13.841 -5.338 1.00 92.56 82 ALA A O 1
ATOM 652 N N . PHE A 1 83 ? -0.423 11.667 -4.887 1.00 91.06 83 PHE A N 1
ATOM 653 C CA . PHE A 1 83 ? -1.836 11.318 -4.711 1.00 91.06 83 PHE A CA 1
ATOM 654 C C . PHE A 1 83 ? -2.285 11.289 -3.245 1.00 91.06 83 PHE A C 1
ATOM 656 O O . PHE A 1 83 ? -3.373 10.811 -2.925 1.00 91.06 83 PHE A O 1
ATOM 663 N N . ALA A 1 84 ? -1.452 11.790 -2.324 1.00 92.75 84 ALA A N 1
ATOM 664 C CA . ALA A 1 84 ? -1.747 11.849 -0.893 1.00 92.75 84 ALA A CA 1
ATOM 665 C C . ALA A 1 84 ? -2.214 10.504 -0.286 1.00 92.75 84 ALA A C 1
ATOM 667 O O . ALA A 1 84 ? -3.027 10.479 0.644 1.00 92.75 84 ALA A O 1
ATOM 668 N N . LEU A 1 85 ? -1.664 9.378 -0.758 1.00 93.88 85 LEU A N 1
ATOM 669 C CA . LEU A 1 85 ? -2.128 8.026 -0.403 1.00 93.88 85 LEU A CA 1
ATOM 670 C C . LEU A 1 85 ? -2.045 7.747 1.110 1.00 93.88 85 LEU A C 1
ATOM 672 O O . LEU A 1 85 ? -2.868 7.028 1.679 1.00 93.88 85 LEU A O 1
ATOM 676 N N . LYS A 1 86 ? -1.095 8.386 1.805 1.00 94.94 86 LYS A N 1
ATOM 677 C CA . LYS A 1 86 ? -0.992 8.335 3.275 1.00 94.94 86 LYS A CA 1
ATOM 678 C C . LYS A 1 86 ? -2.257 8.860 3.964 1.00 94.94 86 LYS A C 1
ATOM 680 O O . LYS A 1 86 ? -2.738 8.235 4.904 1.00 94.94 86 LYS A O 1
ATOM 685 N N . GLN A 1 87 ? -2.846 9.951 3.467 1.00 94.31 87 GLN A N 1
ATOM 686 C CA . GLN A 1 87 ? -4.071 10.526 4.041 1.00 94.31 87 GLN A CA 1
ATOM 687 C C . GLN A 1 87 ? -5.271 9.583 3.888 1.00 94.31 87 GLN A C 1
ATOM 689 O O . GLN A 1 87 ? -6.162 9.559 4.743 1.00 94.31 87 GLN A O 1
ATOM 694 N N . MET A 1 88 ? -5.287 8.776 2.823 1.00 93.94 88 MET A N 1
ATOM 695 C CA . MET A 1 88 ? -6.297 7.735 2.635 1.00 93.94 88 MET A CA 1
ATOM 696 C C . MET A 1 88 ? -6.163 6.648 3.707 1.00 93.94 88 MET A C 1
ATOM 698 O O . MET A 1 88 ? -7.153 6.299 4.347 1.00 93.94 88 MET A O 1
ATOM 702 N N . ALA A 1 89 ? -4.942 6.180 3.986 1.00 95.25 89 ALA A N 1
ATOM 703 C CA . ALA A 1 89 ? -4.680 5.190 5.034 1.00 95.25 89 ALA A CA 1
ATOM 704 C C . ALA A 1 89 ? -4.881 5.724 6.469 1.00 95.25 89 ALA A C 1
ATOM 706 O O . ALA A 1 89 ? -5.191 4.953 7.379 1.00 95.25 89 ALA A O 1
ATOM 707 N N . GLU A 1 90 ? -4.778 7.037 6.692 1.00 95.94 90 GLU A N 1
ATOM 708 C CA . GLU A 1 90 ? -5.159 7.679 7.961 1.00 95.94 90 GLU A CA 1
ATOM 709 C C . GLU A 1 90 ? -6.681 7.698 8.191 1.00 95.94 90 GLU A C 1
ATOM 711 O O . GLU A 1 90 ? -7.157 7.688 9.338 1.00 95.94 90 GLU A O 1
ATOM 716 N N . LYS A 1 91 ? -7.463 7.752 7.103 1.00 95.12 91 LYS A N 1
ATOM 717 C CA . LYS A 1 91 ? -8.931 7.873 7.115 1.00 95.12 91 LYS A CA 1
ATOM 718 C C . LYS A 1 91 ? -9.596 6.859 6.162 1.00 95.12 91 LYS A C 1
ATOM 720 O O . LYS A 1 91 ? -10.436 7.261 5.351 1.00 95.12 91 LYS A O 1
ATOM 725 N N . PRO A 1 92 ? -9.325 5.546 6.300 1.00 93.00 92 PRO A N 1
ATOM 726 C CA . PRO A 1 92 ? -9.692 4.547 5.291 1.00 93.00 92 PRO A CA 1
ATOM 727 C C . PRO A 1 92 ? -11.207 4.371 5.140 1.00 93.00 92 PRO A C 1
ATOM 729 O O . PRO A 1 92 ? -11.692 4.037 4.069 1.00 93.00 92 PRO A O 1
ATOM 732 N N . ARG A 1 93 ? -11.994 4.718 6.165 1.00 89.44 93 ARG A N 1
ATOM 733 C CA . ARG A 1 93 ? -13.467 4.697 6.117 1.00 89.44 93 ARG A CA 1
ATOM 734 C C . ARG A 1 93 ? -14.092 5.642 5.083 1.00 89.44 93 ARG A C 1
ATOM 736 O O . ARG A 1 93 ? -15.290 5.538 4.833 1.00 89.44 93 ARG A O 1
ATOM 743 N N . ARG A 1 94 ? -13.325 6.602 4.551 1.00 89.56 94 ARG A N 1
ATOM 744 C CA . ARG A 1 94 ? -13.771 7.491 3.466 1.00 89.56 94 ARG A CA 1
ATOM 745 C C . ARG A 1 94 ? -13.670 6.830 2.094 1.00 89.56 94 ARG A C 1
ATOM 747 O O . ARG A 1 94 ? -14.316 7.310 1.169 1.00 89.56 94 ARG A O 1
ATOM 754 N N . LEU A 1 95 ? -12.887 5.758 1.981 1.00 86.75 95 LEU A N 1
ATOM 755 C CA . LEU A 1 95 ? -12.790 4.971 0.763 1.00 86.75 95 LEU A CA 1
ATOM 756 C C . LEU A 1 95 ? -14.121 4.269 0.504 1.00 86.75 95 LEU A C 1
ATOM 758 O O . LEU A 1 95 ? -14.815 3.822 1.424 1.00 86.75 95 LEU A O 1
ATOM 762 N N . ARG A 1 96 ? -14.476 4.201 -0.773 1.00 80.94 96 ARG A N 1
ATOM 763 C CA . ARG A 1 96 ? -15.640 3.481 -1.275 1.00 80.94 96 ARG A CA 1
ATOM 764 C C . ARG A 1 96 ? -15.152 2.555 -2.374 1.00 80.94 96 ARG A C 1
ATOM 766 O O . ARG A 1 96 ? -14.338 2.971 -3.190 1.00 80.94 96 ARG A O 1
ATOM 773 N N . ALA A 1 97 ? -15.648 1.323 -2.377 1.00 75.31 97 ALA A N 1
ATOM 774 C CA . ALA A 1 97 ? -15.493 0.467 -3.539 1.00 75.31 97 ALA A CA 1
ATOM 775 C C . ALA A 1 97 ? -16.307 1.067 -4.692 1.00 75.31 97 ALA A C 1
ATOM 777 O O . ALA A 1 97 ? -17.417 1.562 -4.470 1.00 75.31 97 ALA A O 1
ATOM 778 N N . MET A 1 98 ? -15.743 1.048 -5.893 1.00 67.56 98 MET A N 1
ATOM 779 C CA . MET A 1 98 ? -16.517 1.289 -7.106 1.00 67.56 98 MET A CA 1
ATOM 780 C C . MET A 1 98 ? -17.332 0.019 -7.381 1.00 67.56 98 MET A C 1
ATOM 782 O O . MET A 1 98 ? -16.810 -1.084 -7.214 1.00 67.56 98 MET A O 1
ATOM 786 N N . ALA A 1 99 ? -18.624 0.195 -7.662 1.00 56.84 99 ALA A N 1
ATOM 787 C CA . ALA A 1 99 ? -19.563 -0.886 -7.961 1.00 56.84 99 ALA A CA 1
ATOM 788 C C . ALA A 1 99 ? -19.512 -1.264 -9.442 1.00 56.84 99 ALA A C 1
ATOM 790 O O . ALA A 1 99 ? -19.243 -0.350 -10.255 1.00 56.84 99 ALA A O 1
#

Foldseek 3Di:
DDDPVVVVVLVVVVQVVVCWDFPDWDDAPQKIWTWTAHPPQQQATWIWIQGPVVSDIDTDDQPDPPDSGRDGPVCVVVSCVVRVVVVCNNPVVVDDDDD